Protein AF-A0A2U8Q1H0-F1 (afdb_monomer)

Radius of gyration: 20.14 Å; Cα contacts (8 Å, |Δi|>4): 13; chains: 1; bounding box: 31×35×59 Å

Mean predicted aligned error: 10.2 Å

Solvent-accessible surface area (backbone atoms only — not comparable to full-atom values): 4398 Å² total; per-residue (Å²): 138,61,71,64,60,50,54,52,51,54,53,51,52,54,51,49,54,49,47,27,57,76,40,79,63,35,59,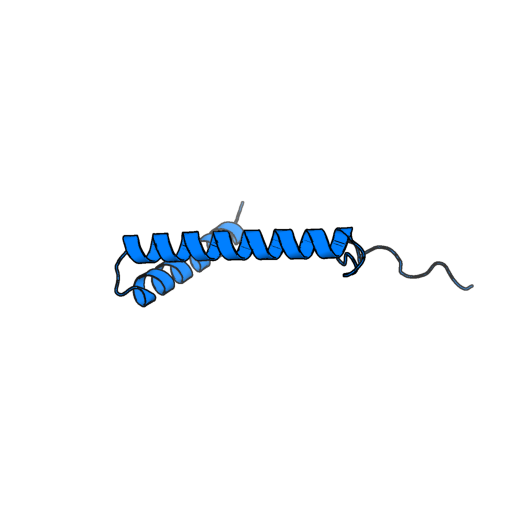70,58,29,53,50,51,53,52,52,51,48,55,51,53,52,50,52,50,52,53,51,50,50,35,34,75,71,64,77,38,84,79,67,92,65,84,84,78,80,88,68,94,77,90,133

Secondary structure (DSSP, 8-state):
--HHHHHHHHHHHHHHHHHHHHTTT-HHHHHHHHHHHHHHHHHHHHHHHHHHHTTSS--GGGTTS-S-----

Structure (mmCIF, N/CA/C/O backbone):
data_AF-A0A2U8Q1H0-F1
#
_entry.id   AF-A0A2U8Q1H0-F1
#
loop_
_atom_site.group_PDB
_atom_site.id
_atom_site.type_symbol
_atom_site.label_atom_id
_atom_site.label_alt_id
_atom_site.label_comp_id
_atom_site.label_asym_id
_atom_site.label_entity_id
_atom_site.label_seq_id
_atom_site.pdbx_PDB_ins_code
_atom_site.Cartn_x
_atom_site.Cartn_y
_atom_site.Cartn_z
_atom_site.occupancy
_atom_site.B_iso_or_equiv
_atom_site.auth_seq_id
_atom_site.auth_comp_id
_atom_site.auth_asym_id
_atom_site.auth_atom_id
_atom_site.pdbx_PDB_model_num
ATOM 1 N N . MET A 1 1 ? -2.010 31.118 1.609 1.00 45.25 1 MET A N 1
ATOM 2 C CA . MET A 1 1 ? -1.208 29.880 1.563 1.00 45.25 1 MET A CA 1
ATOM 3 C C . MET A 1 1 ? -2.144 28.690 1.753 1.00 45.25 1 MET A C 1
ATOM 5 O O . MET A 1 1 ? -2.880 28.674 2.726 1.00 45.25 1 MET A O 1
ATOM 9 N N . SER A 1 2 ? -2.116 27.758 0.793 1.00 59.59 2 SER A N 1
ATOM 10 C CA . SER A 1 2 ? -2.226 26.305 1.022 1.00 59.59 2 SER A CA 1
ATOM 11 C C . SER A 1 2 ? -3.588 25.617 1.232 1.00 59.59 2 SER A C 1
ATOM 13 O O . SER A 1 2 ? -3.690 24.733 2.074 1.00 59.59 2 SER A O 1
ATOM 15 N N . THR A 1 3 ? -4.598 25.880 0.396 1.00 56.09 3 THR A N 1
ATOM 16 C CA . THR A 1 3 ? -5.742 24.944 0.262 1.00 56.09 3 THR A CA 1
ATOM 17 C C . THR A 1 3 ? -5.308 23.563 -0.254 1.00 56.09 3 THR A C 1
ATOM 19 O O . THR A 1 3 ? -5.854 22.556 0.181 1.00 56.09 3 THR A O 1
ATOM 22 N N . ALA A 1 4 ? -4.277 23.506 -1.108 1.00 61.34 4 ALA A N 1
ATOM 23 C CA . ALA A 1 4 ? -3.692 22.256 -1.605 1.00 61.34 4 ALA A CA 1
ATOM 24 C C . ALA A 1 4 ? -3.110 21.382 -0.478 1.00 61.34 4 ALA A C 1
ATOM 26 O O . ALA A 1 4 ? -3.460 20.216 -0.384 1.00 61.34 4 ALA A O 1
ATOM 27 N N . ALA A 1 5 ? -2.338 21.961 0.450 1.00 61.94 5 ALA A N 1
ATOM 28 C CA . ALA A 1 5 ? -1.757 21.202 1.564 1.00 61.94 5 ALA A CA 1
ATOM 29 C C . ALA A 1 5 ? -2.814 20.645 2.540 1.00 61.94 5 ALA A C 1
ATOM 31 O O . ALA A 1 5 ? -2.570 19.644 3.205 1.00 61.94 5 ALA A O 1
ATOM 32 N N . LEU A 1 6 ? -3.986 21.287 2.632 1.00 62.62 6 LEU A N 1
ATOM 33 C CA . LEU A 1 6 ? -5.103 20.816 3.459 1.00 62.62 6 LEU A CA 1
ATOM 34 C C . LEU A 1 6 ? -5.839 19.632 2.813 1.00 62.62 6 LEU A C 1
ATOM 36 O O . LEU A 1 6 ? -6.189 18.683 3.509 1.00 62.62 6 LEU A O 1
ATOM 40 N N . LEU A 1 7 ? -6.042 19.667 1.489 1.00 66.94 7 LEU A N 1
ATOM 41 C CA . LEU A 1 7 ? -6.550 18.518 0.725 1.00 66.94 7 LEU A CA 1
ATOM 42 C C . LEU A 1 7 ? -5.552 17.356 0.762 1.00 66.94 7 LEU A C 1
ATOM 44 O O . LEU A 1 7 ? -5.955 16.200 0.888 1.00 66.94 7 LEU A O 1
ATOM 48 N N . ASP A 1 8 ? -4.256 17.677 0.716 1.00 71.44 8 ASP A N 1
ATOM 49 C CA . ASP A 1 8 ? -3.202 16.684 0.849 1.00 71.44 8 ASP A CA 1
ATOM 50 C C . ASP A 1 8 ? -3.249 16.009 2.224 1.00 71.44 8 ASP A C 1
ATOM 52 O O . ASP A 1 8 ? -3.276 14.790 2.340 1.00 71.44 8 ASP A O 1
ATOM 56 N N . ASN A 1 9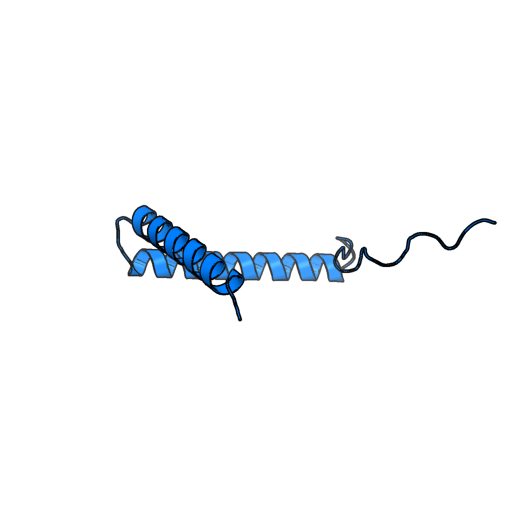 ? -3.376 16.792 3.291 1.00 80.12 9 ASN A N 1
ATOM 57 C CA . ASN A 1 9 ? -3.515 16.227 4.625 1.00 80.12 9 ASN A CA 1
ATOM 58 C C . ASN A 1 9 ? -4.786 15.362 4.756 1.00 80.12 9 ASN A C 1
ATOM 60 O O . ASN A 1 9 ? -4.709 14.251 5.266 1.00 80.12 9 ASN A O 1
ATOM 64 N N . SER A 1 10 ? -5.922 15.799 4.201 1.00 86.50 10 SER A N 1
ATOM 65 C CA . SER A 1 10 ? -7.180 15.043 4.269 1.00 86.50 10 SER A CA 1
ATOM 66 C C . SER A 1 10 ? -7.133 13.679 3.572 1.00 86.50 10 SER A C 1
ATOM 68 O O . SER A 1 10 ? -7.771 12.748 4.065 1.00 86.50 10 SER A O 1
ATOM 70 N N . HIS A 1 11 ? -6.440 13.535 2.436 1.00 91.56 11 HIS A N 1
ATOM 71 C CA . HIS A 1 11 ? -6.355 12.223 1.783 1.00 91.56 11 HIS A CA 1
ATOM 72 C C . HIS A 1 11 ? -5.408 11.283 2.532 1.00 91.56 11 HIS A C 1
ATOM 74 O O . HIS A 1 11 ? -5.677 10.084 2.588 1.00 91.56 11 HIS A O 1
ATOM 80 N N . TYR A 1 12 ? -4.333 11.814 3.130 1.00 92.88 12 TYR A N 1
ATOM 81 C CA . TYR A 1 12 ? -3.433 11.011 3.954 1.00 92.88 12 TYR A CA 1
ATOM 82 C C . TYR A 1 12 ? -4.133 10.510 5.218 1.00 92.88 12 TYR A C 1
ATOM 84 O O . TYR A 1 12 ? -4.002 9.332 5.531 1.00 92.88 12 TYR A O 1
ATOM 92 N N . GLU A 1 13 ? -4.937 11.340 5.889 1.00 94.00 13 GLU A N 1
ATOM 93 C CA . GLU A 1 13 ? -5.746 10.898 7.036 1.00 94.00 13 GLU A CA 1
ATOM 94 C C . GLU A 1 13 ? -6.704 9.759 6.640 1.00 94.00 13 GLU A C 1
ATOM 96 O O . GLU A 1 13 ? -6.744 8.719 7.296 1.00 94.00 13 GLU A O 1
ATOM 101 N N . GLN A 1 14 ? -7.397 9.882 5.501 1.00 95.25 14 GLN A N 1
ATOM 102 C CA . GLN A 1 14 ? -8.290 8.825 5.014 1.00 95.25 14 GLN A CA 1
ATOM 103 C C . GLN A 1 14 ? -7.539 7.527 4.660 1.00 95.25 14 GLN A C 1
ATOM 105 O O . GLN A 1 14 ? -8.027 6.427 4.933 1.00 95.25 14 GLN A O 1
ATOM 110 N N . ALA A 1 15 ? -6.355 7.637 4.054 1.00 95.56 15 ALA A N 1
ATOM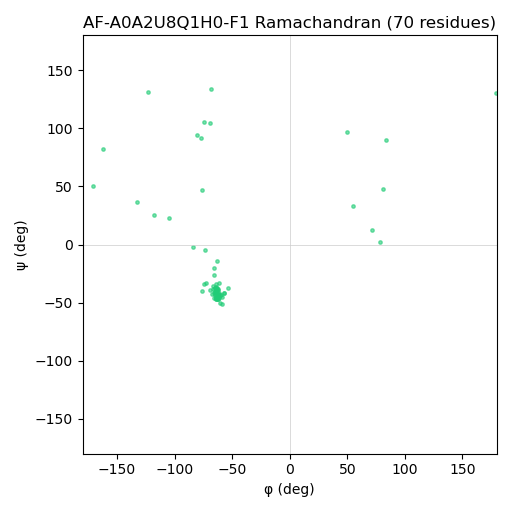 111 C CA . ALA A 1 15 ? -5.513 6.486 3.743 1.00 95.56 15 ALA A CA 1
ATOM 112 C C . ALA A 1 15 ? -4.979 5.810 5.020 1.00 95.56 15 ALA A C 1
ATOM 114 O O . ALA A 1 15 ? -4.936 4.579 5.091 1.00 95.56 15 ALA A O 1
ATOM 115 N N . CYS A 1 16 ? -4.628 6.595 6.044 1.00 95.62 16 CYS A N 1
ATOM 116 C CA . CYS A 1 16 ? -4.245 6.094 7.362 1.00 95.62 16 CYS A C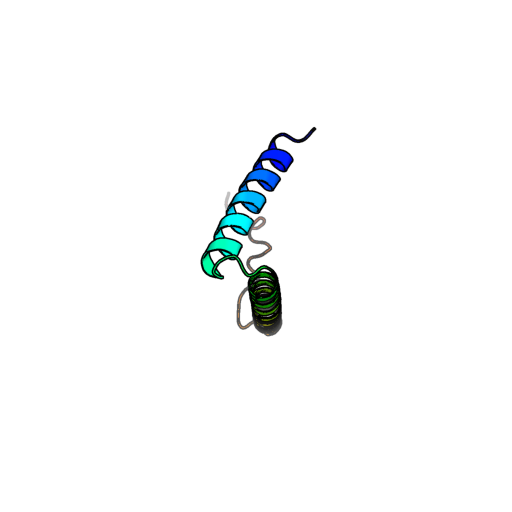A 1
ATOM 117 C C . CYS A 1 16 ? -5.387 5.297 7.998 1.00 95.62 16 CYS A C 1
ATOM 119 O O . CYS A 1 16 ? -5.173 4.151 8.394 1.00 95.62 16 CYS A O 1
ATOM 121 N N . ASP A 1 17 ? -6.602 5.850 8.028 1.00 96.88 17 ASP A N 1
ATOM 122 C CA . ASP A 1 17 ? -7.782 5.161 8.562 1.00 96.88 17 ASP A CA 1
ATOM 123 C C . ASP A 1 17 ? -8.034 3.829 7.844 1.00 96.88 17 ASP A C 1
ATOM 125 O O . ASP A 1 17 ? -8.300 2.804 8.478 1.00 96.88 17 ASP A O 1
ATOM 129 N N . GLN A 1 18 ? -7.883 3.811 6.517 1.00 97.62 18 GLN A N 1
ATOM 130 C CA . GLN A 1 18 ? -8.026 2.593 5.726 1.00 97.62 18 GLN A CA 1
ATOM 131 C C . GLN A 1 18 ? -6.953 1.550 6.071 1.00 97.62 18 GLN A C 1
ATOM 133 O O . GLN A 1 18 ? -7.280 0.381 6.281 1.00 97.62 18 GLN A O 1
ATOM 138 N N . ALA A 1 19 ? -5.686 1.954 6.175 1.00 97.81 19 ALA A N 1
ATOM 139 C CA . ALA A 1 19 ? -4.586 1.054 6.518 1.00 97.81 19 ALA A CA 1
ATOM 140 C C . ALA A 1 19 ? -4.727 0.475 7.938 1.00 97.81 19 ALA A C 1
ATOM 142 O O . ALA A 1 19 ? -4.427 -0.700 8.175 1.00 97.81 19 ALA A O 1
ATOM 143 N N . ILE A 1 20 ? -5.220 1.281 8.882 1.00 98.25 20 ILE A N 1
ATOM 144 C CA . ILE A 1 20 ? -5.526 0.852 10.250 1.00 98.25 20 ILE A CA 1
ATOM 145 C C . ILE A 1 20 ? -6.673 -0.164 10.242 1.00 98.25 20 ILE A C 1
ATOM 147 O O . ILE A 1 20 ? -6.554 -1.221 10.866 1.00 98.25 20 ILE A O 1
ATOM 151 N N . ALA A 1 21 ? -7.751 0.108 9.499 1.00 98.25 21 ALA A N 1
ATOM 152 C CA . ALA A 1 21 ? -8.893 -0.797 9.375 1.00 98.25 21 ALA A CA 1
ATOM 153 C C . ALA A 1 21 ? -8.511 -2.145 8.738 1.00 98.25 21 ALA A C 1
ATOM 155 O O . ALA A 1 21 ? -8.973 -3.187 9.194 1.00 98.25 21 ALA A O 1
ATOM 156 N N . MET A 1 22 ? -7.617 -2.147 7.744 1.00 97.25 22 MET A N 1
ATOM 157 C CA . MET A 1 22 ? -7.091 -3.373 7.122 1.00 97.25 22 MET A CA 1
ATOM 158 C C . MET A 1 22 ? -6.250 -4.237 8.073 1.00 97.25 22 MET A C 1
ATOM 160 O O . MET A 1 22 ? -6.056 -5.420 7.811 1.00 97.25 22 MET A O 1
ATOM 164 N N . CYS A 1 23 ? -5.740 -3.654 9.159 1.00 98.00 23 CYS A N 1
ATOM 165 C CA . CYS A 1 23 ? -4.946 -4.342 10.177 1.00 98.00 23 CYS A CA 1
ATOM 166 C C . CYS A 1 23 ? -5.742 -4.595 11.469 1.00 98.00 23 CYS A C 1
ATOM 168 O O . CYS A 1 23 ? -5.138 -4.704 12.540 1.00 98.00 23 CYS A O 1
ATOM 170 N N . ASP A 1 24 ? -7.077 -4.620 11.395 1.00 97.75 24 ASP A N 1
ATOM 171 C CA . ASP A 1 24 ? -7.987 -4.809 12.534 1.00 97.75 24 ASP A CA 1
ATOM 172 C C . ASP A 1 24 ? -7.753 -3.801 13.680 1.00 97.75 24 ASP A C 1
ATOM 174 O O . ASP A 1 24 ? -7.876 -4.120 14.863 1.00 97.75 24 ASP A O 1
ATOM 178 N N . GLY A 1 25 ? -7.355 -2.569 13.344 1.00 97.75 25 GLY A N 1
ATOM 179 C CA . GLY A 1 25 ? -7.057 -1.521 14.325 1.00 97.75 25 GLY A CA 1
ATOM 180 C C . GLY A 1 25 ? -5.689 -1.645 15.007 1.00 97.75 25 GLY A C 1
ATOM 181 O O . GLY A 1 25 ? -5.354 -0.832 15.871 1.00 97.75 25 GLY A O 1
ATOM 182 N N . ASN A 1 26 ? -4.866 -2.636 14.650 1.00 98.00 26 ASN A N 1
ATOM 183 C CA . ASN A 1 26 ? -3.554 -2.823 15.260 1.00 98.00 26 ASN A CA 1
ATOM 184 C C . ASN A 1 26 ? -2.504 -1.883 14.652 1.00 98.00 26 ASN A C 1
ATOM 186 O O . ASN A 1 26 ? -1.818 -2.230 13.691 1.00 98.00 26 ASN A O 1
ATOM 190 N N . LEU A 1 27 ? -2.306 -0.731 15.296 1.00 97.81 27 LEU A N 1
ATOM 191 C CA . LEU A 1 27 ? -1.336 0.288 14.881 1.00 97.81 27 LEU A CA 1
ATOM 192 C C . LEU A 1 27 ? 0.088 -0.255 14.696 1.00 97.81 27 LEU A C 1
ATOM 194 O O . LEU A 1 27 ? 0.790 0.155 13.776 1.00 97.81 27 LEU A O 1
ATOM 198 N N . ARG A 1 28 ? 0.538 -1.193 15.542 1.00 98.12 28 ARG A N 1
ATOM 199 C CA . ARG A 1 28 ? 1.894 -1.756 15.435 1.00 98.12 28 ARG A CA 1
ATOM 200 C C . ARG A 1 28 ? 2.037 -2.628 14.189 1.00 98.12 28 ARG A C 1
ATOM 202 O O . ARG A 1 28 ? 3.078 -2.574 13.535 1.00 98.12 28 ARG A O 1
ATOM 209 N N . SER A 1 29 ? 1.007 -3.405 13.857 1.00 98.12 29 SER A N 1
ATOM 210 C CA 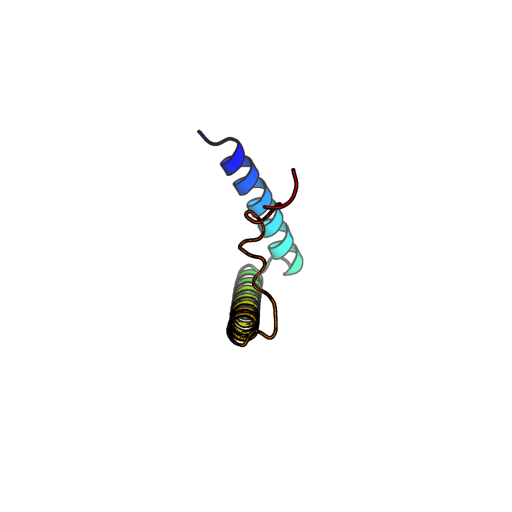. SER A 1 29 ? 0.953 -4.172 12.609 1.00 98.12 29 SER A CA 1
ATOM 211 C C . SER A 1 29 ? 0.856 -3.253 11.393 1.00 98.12 29 SER A C 1
ATOM 213 O O . SER A 1 29 ? 1.602 -3.463 10.441 1.00 98.12 29 SER A O 1
ATOM 215 N N . THR A 1 30 ? 0.030 -2.200 11.451 1.00 98.50 30 THR A N 1
ATOM 216 C CA . THR A 1 30 ? -0.090 -1.199 10.378 1.00 98.50 30 THR A CA 1
ATOM 217 C C . THR A 1 30 ? 1.247 -0.521 10.097 1.00 98.50 30 THR A C 1
ATOM 219 O O . THR A 1 30 ? 1.707 -0.527 8.962 1.00 98.50 30 THR A O 1
ATOM 222 N N . ILE A 1 31 ? 1.924 -0.003 11.128 1.00 98.25 31 ILE A N 1
ATOM 223 C CA . ILE A 1 31 ? 3.235 0.648 10.980 1.00 98.25 31 ILE A CA 1
ATOM 224 C C . ILE A 1 31 ? 4.256 -0.325 10.388 1.00 98.25 31 ILE A C 1
ATOM 226 O O . ILE A 1 31 ? 5.000 0.040 9.483 1.00 98.25 31 ILE A O 1
ATOM 230 N N . LYS A 1 32 ? 4.277 -1.579 10.854 1.00 98.31 32 LYS A N 1
ATOM 231 C CA . LYS A 1 32 ? 5.183 -2.593 10.307 1.00 98.31 32 LYS A CA 1
ATOM 232 C C . LYS A 1 32 ? 4.911 -2.856 8.823 1.00 98.31 32 LYS A C 1
ATOM 234 O O . LYS A 1 32 ? 5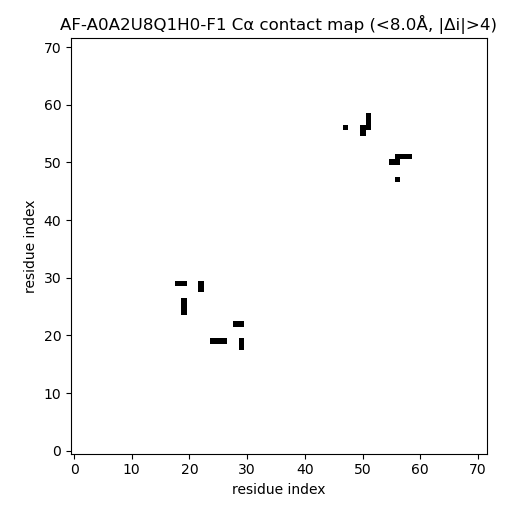.860 -2.923 8.050 1.00 98.31 32 LYS A O 1
ATOM 239 N N . ALA A 1 33 ? 3.643 -2.982 8.432 1.00 98.12 33 ALA A N 1
ATOM 240 C CA . ALA A 1 33 ? 3.256 -3.188 7.040 1.00 98.12 33 ALA A CA 1
ATOM 241 C C . ALA A 1 33 ? 3.662 -2.000 6.153 1.00 98.12 33 ALA A C 1
ATOM 243 O O . ALA A 1 33 ? 4.216 -2.211 5.080 1.00 98.12 33 ALA A O 1
ATOM 244 N N . LEU A 1 34 ? 3.456 -0.766 6.625 1.00 97.25 34 LEU A N 1
ATOM 245 C CA . LEU A 1 34 ? 3.851 0.445 5.900 1.00 97.25 34 LEU A CA 1
ATOM 246 C C . LEU A 1 34 ? 5.373 0.561 5.743 1.00 97.25 34 LEU A C 1
ATOM 248 O O . LEU A 1 34 ? 5.844 0.907 4.665 1.00 97.25 34 LEU A O 1
ATOM 252 N N . ILE A 1 35 ? 6.149 0.221 6.778 1.00 98.19 35 ILE A N 1
ATOM 253 C CA . ILE A 1 35 ? 7.618 0.190 6.691 1.00 98.19 35 ILE A CA 1
ATOM 254 C C . ILE A 1 35 ? 8.071 -0.843 5.654 1.00 98.19 35 ILE A C 1
ATOM 256 O O . ILE A 1 35 ? 8.889 -0.519 4.801 1.00 98.19 35 ILE A O 1
ATOM 260 N N . MET A 1 36 ? 7.510 -2.055 5.689 1.00 98.00 36 MET A N 1
ATOM 261 C CA . MET A 1 36 ? 7.844 -3.106 4.720 1.00 98.00 36 MET A CA 1
ATOM 262 C C . MET A 1 36 ? 7.469 -2.713 3.285 1.00 98.00 36 MET A C 1
ATOM 264 O O . MET A 1 36 ? 8.216 -3.001 2.356 1.00 98.00 36 MET A O 1
ATOM 268 N N . ALA A 1 37 ? 6.322 -2.055 3.094 1.00 97.56 37 ALA A N 1
ATOM 269 C CA . ALA A 1 37 ? 5.910 -1.558 1.786 1.00 97.56 37 ALA A CA 1
ATOM 270 C C . ALA A 1 37 ? 6.868 -0.478 1.266 1.00 97.56 37 ALA A C 1
ATOM 272 O O . ALA A 1 37 ? 7.239 -0.516 0.098 1.00 97.56 37 ALA A O 1
ATOM 273 N N . ASN A 1 38 ? 7.304 0.445 2.129 1.00 97.12 38 ASN A N 1
ATOM 274 C CA . ASN A 1 38 ? 8.284 1.460 1.752 1.00 97.12 38 ASN A CA 1
ATOM 275 C C . ASN A 1 38 ? 9.634 0.839 1.377 1.00 97.12 38 ASN A C 1
ATOM 277 O O . ASN A 1 38 ? 10.153 1.164 0.318 1.00 97.12 38 ASN A O 1
ATOM 281 N N . GLU A 1 39 ? 10.158 -0.093 2.180 1.00 98.50 39 GLU A N 1
ATOM 282 C CA . GLU A 1 39 ? 11.416 -0.801 1.883 1.00 98.50 39 GLU A CA 1
ATOM 283 C C . GLU A 1 39 ? 11.351 -1.523 0.525 1.00 98.50 39 GLU A C 1
ATOM 285 O O . GLU A 1 39 ? 12.285 -1.455 -0.271 1.00 98.50 39 GLU A O 1
ATOM 290 N N . TYR A 1 40 ? 10.217 -2.163 0.222 1.00 98.25 40 TYR A N 1
ATOM 291 C CA . TYR A 1 40 ? 9.994 -2.801 -1.076 1.00 98.25 40 TYR A CA 1
ATOM 292 C C . TYR A 1 40 ? 9.983 -1.789 -2.233 1.00 98.25 40 TYR A C 1
ATOM 294 O O . TYR A 1 40 ? 10.638 -2.008 -3.249 1.00 98.25 40 TYR A O 1
ATOM 302 N N . LEU A 1 41 ? 9.268 -0.669 -2.083 1.00 98.25 41 LEU A N 1
ATOM 303 C CA . LEU A 1 41 ? 9.208 0.374 -3.112 1.00 98.25 41 LEU A CA 1
ATOM 304 C C . LEU A 1 41 ? 10.570 1.042 -3.343 1.00 98.25 41 LEU A C 1
ATOM 306 O O . LEU A 1 41 ? 10.904 1.357 -4.482 1.00 98.25 41 LEU A O 1
ATOM 310 N N . GLU A 1 42 ? 11.360 1.248 -2.290 1.00 98.06 42 GLU A N 1
ATOM 311 C CA . GLU A 1 42 ? 12.726 1.768 -2.393 1.00 98.06 42 GLU A CA 1
ATOM 312 C C . GLU A 1 42 ? 13.628 0.811 -3.184 1.00 98.06 42 GLU A C 1
ATOM 314 O O . GLU A 1 42 ? 14.348 1.262 -4.074 1.00 98.06 42 GLU A O 1
ATOM 319 N N . ALA A 1 43 ? 13.527 -0.500 -2.942 1.00 98.12 43 ALA A N 1
ATOM 320 C CA . ALA A 1 43 ? 14.275 -1.508 -3.694 1.00 98.12 43 ALA A CA 1
ATOM 321 C C . ALA A 1 43 ? 13.892 -1.540 -5.187 1.00 98.12 43 ALA A C 1
ATOM 323 O O . ALA A 1 43 ? 14.769 -1.560 -6.050 1.00 98.12 43 ALA A O 1
ATOM 324 N N . GLU A 1 44 ? 12.595 -1.482 -5.508 1.00 97.81 44 GLU A N 1
ATOM 325 C CA . GLU A 1 44 ? 12.109 -1.419 -6.898 1.00 97.81 44 GLU A CA 1
ATOM 326 C C . GLU A 1 44 ? 12.592 -0.150 -7.618 1.00 97.81 44 GLU A C 1
ATOM 328 O O . GLU A 1 44 ? 12.957 -0.190 -8.795 1.00 97.81 44 GLU A O 1
ATOM 333 N N . LEU A 1 45 ? 12.629 0.993 -6.921 1.00 96.62 45 LEU A N 1
ATOM 334 C CA . LEU A 1 45 ? 13.180 2.231 -7.474 1.00 96.62 45 LEU A CA 1
ATOM 335 C C . LEU A 1 45 ? 14.681 2.113 -7.751 1.00 96.62 45 LEU A C 1
ATOM 337 O O . LEU A 1 45 ? 15.146 2.600 -8.783 1.00 96.62 45 LEU A O 1
ATOM 341 N N . GLU A 1 46 ? 15.428 1.467 -6.859 1.00 97.00 46 GLU A N 1
ATOM 342 C CA . GLU A 1 46 ? 16.864 1.241 -7.024 1.00 97.00 46 GLU A CA 1
ATOM 343 C C . GLU A 1 46 ? 17.147 0.331 -8.232 1.00 97.00 46 GLU A C 1
ATOM 345 O O . GLU A 1 46 ? 18.002 0.645 -9.066 1.00 97.00 46 GLU A O 1
ATOM 350 N N . GLU A 1 47 ? 16.366 -0.743 -8.395 1.00 96.00 47 GLU A N 1
ATOM 351 C CA . GLU A 1 47 ? 16.435 -1.631 -9.560 1.00 96.00 47 GLU A CA 1
ATOM 352 C C . GLU A 1 47 ? 16.085 -0.891 -10.856 1.00 96.00 47 GLU A C 1
ATOM 354 O O . GLU A 1 47 ? 16.821 -0.973 -11.847 1.00 96.00 47 GLU A O 1
ATOM 359 N N . LEU A 1 48 ? 15.002 -0.110 -10.850 1.00 95.19 48 LEU A N 1
ATOM 360 C CA . LEU A 1 48 ? 14.594 0.682 -12.005 1.00 95.19 48 LEU A CA 1
ATOM 361 C C . LEU A 1 48 ? 15.682 1.690 -12.396 1.00 95.19 48 LEU A C 1
ATOM 363 O O . LEU A 1 48 ? 16.013 1.827 -13.576 1.00 95.19 48 LEU A O 1
ATOM 367 N N . GLN A 1 49 ? 16.278 2.373 -11.420 1.00 94.62 49 GLN A N 1
ATOM 368 C CA . GLN A 1 49 ? 17.346 3.337 -11.660 1.00 94.62 49 GLN A CA 1
ATOM 369 C C . GLN A 1 49 ? 18.628 2.670 -12.178 1.00 94.62 49 GLN A C 1
ATOM 371 O O . GLN A 1 49 ? 19.301 3.222 -13.059 1.00 94.6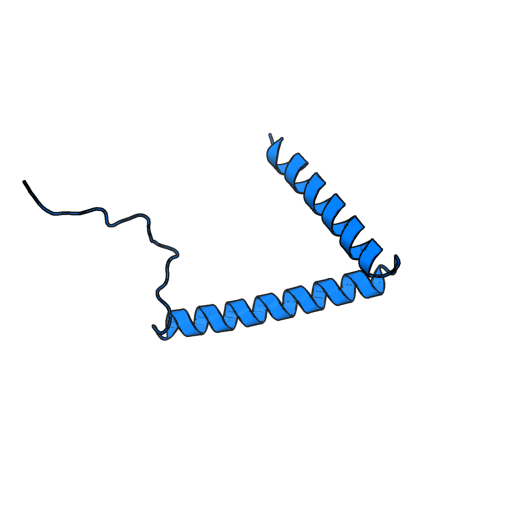2 49 GLN A O 1
ATOM 376 N N . ALA A 1 50 ? 18.946 1.464 -11.703 1.00 95.88 50 ALA A N 1
ATOM 377 C CA . ALA A 1 50 ? 20.030 0.654 -12.247 1.00 95.88 50 ALA A CA 1
ATOM 378 C C . ALA A 1 50 ? 19.756 0.249 -13.706 1.00 95.88 50 ALA A C 1
ATOM 380 O O . ALA A 1 50 ? 20.637 0.391 -14.558 1.00 95.88 50 ALA A O 1
ATOM 381 N N . ALA A 1 51 ? 18.531 -0.176 -14.029 1.00 95.56 51 ALA A N 1
ATOM 382 C CA . ALA A 1 51 ? 18.130 -0.529 -15.390 1.00 95.56 51 ALA A CA 1
ATOM 383 C C . ALA A 1 51 ? 18.164 0.676 -16.349 1.00 95.56 51 ALA A C 1
ATOM 385 O O . ALA A 1 51 ? 18.584 0.533 -17.504 1.00 95.56 51 ALA A O 1
ATOM 386 N N . ILE A 1 52 ? 17.787 1.867 -15.871 1.00 95.12 52 ILE A N 1
ATOM 387 C CA . ILE A 1 52 ? 17.924 3.126 -16.618 1.00 95.12 52 ILE A CA 1
ATOM 388 C C . ILE A 1 52 ? 19.402 3.441 -16.869 1.00 95.12 52 ILE A C 1
ATOM 390 O O . ILE A 1 52 ? 19.796 3.721 -18.001 1.00 95.12 52 ILE A O 1
ATOM 394 N N . SER A 1 53 ? 20.244 3.333 -15.840 1.00 92.19 53 SER A N 1
ATOM 395 C CA . SER A 1 53 ? 21.685 3.609 -15.942 1.00 92.19 53 SER A CA 1
ATOM 396 C C . SER A 1 53 ? 22.403 2.632 -16.877 1.00 92.19 53 SER A C 1
ATOM 398 O O . SER A 1 53 ? 23.328 3.014 -17.592 1.00 92.19 53 SER A O 1
ATOM 400 N N . ALA A 1 54 ? 21.949 1.378 -16.917 1.00 93.25 54 ALA A N 1
ATOM 401 C CA . ALA A 1 54 ? 22.421 0.359 -17.848 1.00 93.25 54 ALA A CA 1
ATOM 402 C C . ALA A 1 54 ? 21.919 0.568 -19.293 1.00 93.25 54 ALA A C 1
ATOM 404 O O . ALA A 1 54 ? 22.305 -0.184 -20.187 1.00 93.25 54 ALA A O 1
ATOM 405 N N . GLY A 1 55 ? 21.050 1.556 -19.538 1.00 90.19 55 GLY A N 1
ATOM 406 C CA . GLY A 1 55 ? 20.449 1.818 -20.847 1.00 90.19 55 GLY A CA 1
ATOM 407 C C . GLY A 1 55 ? 19.420 0.771 -21.282 1.00 90.19 55 GLY A C 1
ATOM 408 O O . GLY A 1 55 ? 19.023 0.759 -22.446 1.00 90.19 55 GLY A O 1
ATOM 409 N N . CYS A 1 56 ? 18.990 -0.107 -20.370 1.00 88.25 56 CYS A N 1
ATOM 410 C CA . CYS A 1 56 ? 17.965 -1.119 -20.625 1.00 88.25 56 CYS A CA 1
ATOM 411 C C . CYS A 1 56 ? 16.570 -0.481 -20.729 1.00 88.25 56 CYS A C 1
ATOM 413 O O . CYS A 1 56 ? 15.735 -0.917 -21.521 1.00 88.25 56 CYS A O 1
ATOM 415 N N . ILE A 1 57 ? 16.339 0.589 -19.962 1.00 90.56 57 ILE A N 1
ATOM 416 C CA . ILE A 1 57 ? 15.091 1.355 -19.950 1.00 90.56 57 ILE A CA 1
ATOM 417 C C . ILE A 1 57 ? 15.416 2.822 -20.269 1.00 90.56 57 ILE A C 1
ATOM 419 O O . ILE A 1 57 ? 16.341 3.380 -19.678 1.00 90.56 57 ILE A O 1
ATOM 423 N N . PRO A 1 58 ? 14.698 3.474 -21.201 1.00 79.81 58 PRO A N 1
ATOM 424 C CA . PRO A 1 58 ? 14.918 4.884 -21.484 1.00 79.81 58 PRO A CA 1
ATOM 425 C C . PRO A 1 58 ? 14.473 5.751 -20.303 1.00 79.81 58 PRO A C 1
ATOM 427 O O . PRO A 1 58 ? 13.364 5.600 -19.792 1.00 79.81 58 PRO A O 1
ATOM 430 N N . ASP A 1 59 ? 15.311 6.713 -19.922 1.00 83.44 59 ASP A N 1
ATOM 431 C CA . ASP A 1 59 ? 14.946 7.729 -18.939 1.00 83.44 59 ASP A CA 1
ATOM 432 C C . ASP A 1 59 ? 13.881 8.675 -19.529 1.00 83.44 59 ASP A C 1
ATOM 434 O O . ASP A 1 59 ? 14.162 9.526 -20.381 1.00 83.44 59 ASP A O 1
ATOM 438 N N . THR A 1 60 ? 12.625 8.517 -19.105 1.00 76.25 60 THR A N 1
ATOM 439 C CA . THR A 1 60 ? 11.511 9.361 -19.564 1.00 76.25 60 THR A CA 1
ATOM 440 C C . THR A 1 60 ? 11.386 10.675 -18.794 1.00 76.25 60 THR A C 1
ATOM 442 O O . THR A 1 60 ? 10.540 11.505 -19.150 1.00 76.25 60 THR A O 1
ATOM 445 N N . SER A 1 61 ? 12.234 10.906 -17.784 1.00 64.31 61 SER A N 1
ATOM 446 C CA . SER A 1 61 ? 12.168 12.058 -16.871 1.00 64.31 61 SER A CA 1
ATOM 447 C C . SER A 1 61 ? 12.372 13.403 -17.585 1.00 64.31 61 SER A C 1
ATOM 449 O O . SER A 1 61 ? 12.017 14.450 -17.050 1.00 64.31 61 SER A O 1
ATOM 451 N N . HIS A 1 62 ? 12.869 13.389 -18.831 1.00 54.88 62 HIS A N 1
ATOM 452 C CA . HIS A 1 62 ? 13.146 14.577 -19.647 1.00 54.88 62 HIS A CA 1
ATOM 453 C C . HIS A 1 62 ? 12.342 14.698 -20.960 1.00 54.88 62 HIS A C 1
ATOM 455 O O . HIS A 1 62 ? 12.753 15.417 -21.876 1.00 54.88 62 HIS A O 1
ATOM 461 N N . SER A 1 63 ? 11.152 14.096 -21.088 1.00 51.41 63 SER A N 1
ATOM 462 C CA . SER A 1 63 ? 10.308 14.282 -22.292 1.00 51.41 63 SER A CA 1
ATOM 463 C C . SER A 1 63 ? 9.570 15.643 -22.358 1.00 51.41 63 SER A C 1
ATOM 465 O O . SER A 1 63 ? 8.391 15.739 -22.694 1.00 51.41 63 SER A O 1
ATOM 467 N N . LYS A 1 64 ? 10.272 16.754 -22.095 1.00 55.81 64 LYS A N 1
ATOM 468 C CA . LYS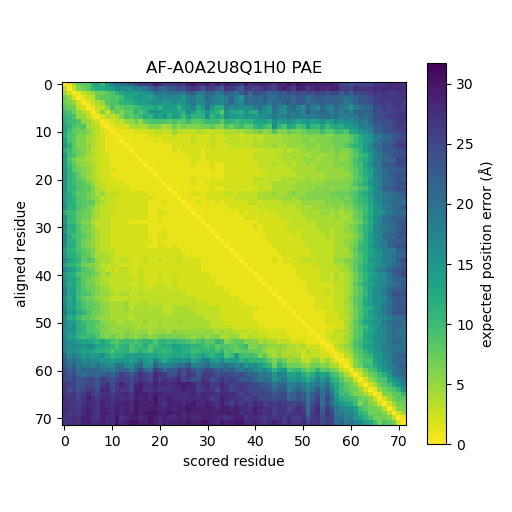 A 1 64 ? 9.801 18.116 -22.410 1.00 55.81 64 LYS A CA 1
ATOM 469 C C . LYS A 1 64 ? 10.859 18.974 -23.111 1.00 55.81 64 LYS A C 1
ATOM 471 O O . LYS A 1 64 ? 10.914 20.169 -22.875 1.00 55.81 64 LYS A O 1
ATOM 476 N N . MET A 1 65 ? 11.691 18.427 -24.001 1.00 54.53 65 MET A N 1
ATOM 477 C CA . MET A 1 65 ? 12.401 19.273 -24.978 1.00 54.53 65 MET A CA 1
ATOM 478 C C . MET A 1 65 ? 12.944 18.472 -26.163 1.00 54.53 65 MET A C 1
ATOM 480 O O . MET A 1 65 ? 14.112 18.111 -26.188 1.00 54.53 65 MET A O 1
ATOM 484 N N . ARG A 1 66 ? 12.095 18.189 -27.162 1.00 54.06 66 ARG A N 1
ATOM 485 C CA . ARG A 1 66 ? 12.518 17.969 -28.564 1.00 54.06 66 ARG A CA 1
ATOM 486 C C . ARG A 1 66 ? 11.330 17.890 -29.533 1.00 54.06 66 ARG A C 1
ATOM 488 O O . ARG A 1 66 ? 11.248 17.008 -30.380 1.00 54.06 66 ARG A O 1
ATOM 495 N N . SER A 1 67 ? 10.419 18.862 -29.471 1.00 48.53 67 SER A N 1
ATOM 496 C CA . SER A 1 67 ? 9.571 19.154 -30.633 1.00 48.53 67 SER A CA 1
ATOM 497 C C . SER A 1 67 ? 10.397 19.947 -31.648 1.00 48.53 67 SER A C 1
ATOM 499 O O . SER A 1 67 ? 10.494 21.162 -31.563 1.00 48.53 67 SER A O 1
ATOM 501 N N . LYS A 1 68 ? 11.029 19.198 -32.559 1.00 48.50 68 LYS A N 1
ATOM 502 C CA . LYS A 1 68 ? 11.347 19.545 -33.954 1.00 48.50 68 LYS A CA 1
ATOM 503 C C . LYS A 1 68 ? 12.031 20.901 -34.204 1.00 48.50 68 LYS A C 1
ATOM 505 O O . LYS A 1 68 ? 11.387 21.905 -34.475 1.00 48.50 68 LYS A O 1
ATOM 510 N N . SER A 1 69 ? 13.358 20.853 -34.320 1.00 53.91 69 SER A N 1
ATOM 511 C CA . SER A 1 69 ? 14.009 21.505 -35.461 1.00 53.91 69 SER A CA 1
ATOM 512 C C . SER A 1 69 ? 13.741 20.623 -36.682 1.00 53.91 69 SER A C 1
ATOM 514 O O . SER A 1 69 ? 14.270 19.516 -36.730 1.00 53.91 69 SER A O 1
ATOM 516 N N . SER A 1 70 ? 12.840 21.032 -37.582 1.00 58.34 70 SER A N 1
ATOM 517 C CA . SER A 1 70 ? 12.901 20.732 -39.024 1.00 58.34 70 SER A CA 1
ATOM 518 C C . SER A 1 70 ? 11.699 21.339 -39.768 1.00 58.34 70 SER A C 1
ATOM 520 O O . SER A 1 70 ? 10.557 21.085 -39.387 1.00 58.34 70 SER A O 1
ATOM 522 N N . ALA A 1 71 ? 12.017 22.042 -40.863 1.00 44.94 71 ALA A N 1
ATOM 523 C CA . ALA A 1 71 ? 11.183 22.448 -42.002 1.00 44.94 71 ALA A CA 1
ATOM 524 C C . ALA A 1 71 ? 10.317 23.722 -41.874 1.00 44.94 71 ALA A C 1
ATOM 526 O O . ALA A 1 71 ? 9.142 23.650 -41.523 1.00 44.94 71 ALA A O 1
ATOM 527 N N . ALA A 1 72 ? 10.883 24.875 -42.254 1.00 40.22 72 ALA A N 1
ATOM 528 C CA . ALA A 1 72 ? 10.633 25.553 -43.541 1.00 40.22 72 ALA A CA 1
ATOM 529 C C . ALA A 1 72 ? 11.540 26.788 -43.671 1.00 40.22 72 ALA A C 1
ATOM 531 O O . ALA A 1 72 ? 11.614 27.560 -42.689 1.00 40.22 72 ALA A O 1
#

pLDDT: mean 84.0, std 18.52, range [40.22, 98.5]

Foldseek 3Di:
DDPPVVVVVVVVVVVLVVLCVVVVNPPVVSVVV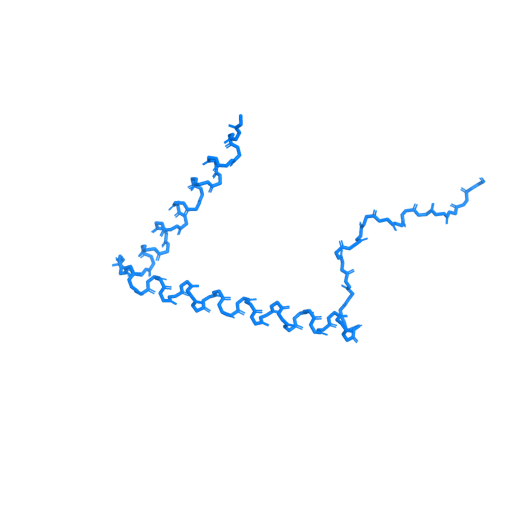VVVVVVVVVVVVVVVVVCCVVVVDPDPVPPPDDPDPDDD

Sequence (72 aa):
MSTAALLDNSHYEQACDQAIAMCDGNLRSTIKALIMANEYLEAELEELQAAISAGCIPDTSHSKMRSKSSAA

Organism: NCBI:txid1404768